Protein AF-A0A1W9TKR4-F1 (afdb_monomer_lite)

Sequence (126 aa):
MREFIKRVKFYEKTVADAKANDIEDIDFELAEEKILFLKNSYKLNINLIEEVNKEIEKLQKKLILNHRAEMIIKEISTFEKYLKEKYDYDLVLKDEDENEDENEEEMFFIKIDLSEEMLEAILQLK

Radius of gyration: 31.66 Å; chains: 1; bounding box: 56×22×89 Å

Foldseek 3Di:
DVVLVVVLVVLVVVLVVCVVVVPPVDPSVVSVVVSVVSVVVVVVVVVVVVVVVVVVVVVVVVVVLLVVLVVVLVVVVVVQVVCCVPPVAGDDDDDPPDDPPVDDPDHDDDDDPDDPSSVVSNVVVD

pLDDT: mean 74.94, std 12.53, range [44.19, 94.0]

Secondary structure (DSSP, 8-state):
-HHHHHHHHHHHHHHHHHHHTT-TT--HHHHHHHHHHHHHHHHHHHHHHHHHHHHHHHHHHHHHHHHHHHHHHHHHHHHHHHHHHHH-PPP----TTS---S--TT---------HHHHHHHHHH-

Structure (mmCIF, N/CA/C/O backbone):
data_AF-A0A1W9TKR4-F1
#
_entry.id   AF-A0A1W9TKR4-F1
#
loop_
_atom_site.group_PDB
_atom_site.id
_atom_site.type_symbol
_atom_site.label_atom_id
_atom_site.label_alt_id
_atom_site.label_comp_id
_atom_site.label_asym_id
_atom_site.label_entity_id
_atom_site.label_seq_id
_atom_site.pdbx_PDB_ins_code
_atom_site.Cartn_x
_atom_site.Cartn_y
_atom_site.Cartn_z
_atom_site.occupancy
_atom_site.B_iso_or_equiv
_atom_site.auth_seq_id
_atom_site.auth_comp_id
_atom_site.auth_asym_id
_atom_site.auth_atom_id
_atom_site.pdbx_PDB_model_num
ATOM 1 N N . MET A 1 1 ? 5.025 -7.924 -12.267 1.00 68.31 1 MET A N 1
ATOM 2 C CA . MET A 1 1 ? 6.236 -7.130 -11.933 1.00 68.31 1 MET A CA 1
ATOM 3 C C . MET A 1 1 ? 7.530 -7.689 -12.524 1.00 68.31 1 MET A C 1
ATOM 5 O O . MET A 1 1 ? 8.097 -7.029 -13.385 1.00 68.31 1 MET A O 1
ATOM 9 N N . ARG A 1 2 ? 7.991 -8.899 -12.155 1.00 68.81 2 ARG A N 1
ATOM 10 C CA . ARG A 1 2 ? 9.231 -9.488 -12.725 1.00 68.81 2 ARG A CA 1
ATOM 11 C C . ARG A 1 2 ? 9.238 -9.556 -14.256 1.00 68.81 2 ARG A C 1
ATOM 13 O O . ARG A 1 2 ? 10.265 -9.310 -14.876 1.00 68.81 2 ARG A O 1
ATOM 20 N N . GLU A 1 3 ? 8.098 -9.876 -14.856 1.00 71.31 3 GLU A N 1
ATOM 21 C CA . GLU A 1 3 ? 7.955 -9.989 -16.311 1.00 71.31 3 GLU A CA 1
ATOM 22 C C . GLU A 1 3 ? 8.037 -8.637 -17.035 1.00 71.31 3 GLU A C 1
ATOM 24 O O . GLU A 1 3 ? 8.648 -8.543 -18.096 1.00 71.31 3 GLU A O 1
ATOM 29 N N . PHE A 1 4 ? 7.533 -7.567 -16.413 1.00 72.19 4 PHE A N 1
ATOM 30 C CA . PHE A 1 4 ? 7.655 -6.205 -16.933 1.00 72.19 4 PHE A CA 1
ATOM 31 C C . PHE A 1 4 ? 9.121 -5.750 -16.962 1.00 72.19 4 PHE A C 1
ATOM 33 O O . PHE A 1 4 ? 9.607 -5.310 -17.999 1.00 72.19 4 PHE A O 1
ATOM 40 N N . ILE A 1 5 ? 9.859 -5.948 -15.860 1.00 76.44 5 ILE A N 1
ATOM 41 C CA . ILE A 1 5 ? 11.294 -5.619 -15.793 1.00 76.44 5 ILE A CA 1
ATOM 42 C C . ILE A 1 5 ? 12.082 -6.381 -16.866 1.00 76.44 5 ILE A C 1
ATOM 44 O O . ILE A 1 5 ? 12.952 -5.807 -17.516 1.00 76.44 5 ILE A O 1
ATOM 48 N N . LYS A 1 6 ? 11.779 -7.671 -17.070 1.00 79.69 6 LYS A N 1
ATOM 49 C CA . LYS A 1 6 ? 12.424 -8.480 -18.114 1.00 79.69 6 LYS A CA 1
ATOM 50 C C . LYS A 1 6 ? 12.190 -7.902 -19.514 1.00 79.69 6 LYS A C 1
ATOM 52 O O . LYS A 1 6 ? 13.133 -7.859 -20.295 1.00 79.69 6 LYS A O 1
ATOM 57 N N . ARG A 1 7 ? 10.975 -7.430 -19.815 1.00 77.56 7 ARG A N 1
ATOM 58 C CA . ARG A 1 7 ? 10.651 -6.798 -21.106 1.00 77.56 7 ARG A CA 1
ATOM 59 C C . ARG A 1 7 ? 11.350 -5.455 -21.296 1.00 77.56 7 ARG A C 1
ATOM 61 O O . ARG A 1 7 ? 11.900 -5.227 -22.363 1.00 77.56 7 ARG A O 1
ATOM 68 N N . VAL A 1 8 ? 11.401 -4.610 -20.265 1.00 80.50 8 VAL A N 1
ATOM 69 C CA . VAL A 1 8 ? 12.148 -3.339 -20.331 1.00 80.50 8 VAL A CA 1
ATOM 70 C C . VAL A 1 8 ? 13.628 -3.597 -20.623 1.00 80.50 8 VAL A C 1
ATOM 72 O O . VAL A 1 8 ? 14.169 -3.001 -21.545 1.00 80.50 8 VAL A O 1
ATOM 75 N N . LYS A 1 9 ? 14.252 -4.554 -19.923 1.00 83.75 9 LYS A N 1
ATOM 76 C CA . LYS A 1 9 ? 15.651 -4.948 -20.174 1.00 83.75 9 LYS A CA 1
ATOM 77 C C . LYS A 1 9 ? 15.884 -5.506 -21.573 1.00 83.75 9 LYS A C 1
ATOM 79 O O . LYS A 1 9 ? 16.942 -5.300 -22.156 1.00 83.75 9 LYS A O 1
ATOM 84 N N . PHE A 1 10 ? 14.910 -6.241 -22.098 1.00 91.44 10 PHE A N 1
ATOM 85 C CA . PHE A 1 10 ? 14.967 -6.728 -23.468 1.00 91.44 10 PHE A CA 1
ATOM 86 C C . PHE A 1 10 ? 14.981 -5.561 -24.464 1.00 91.44 10 PHE A C 1
ATOM 88 O O . PHE A 1 10 ? 15.868 -5.523 -25.307 1.00 91.44 10 PHE A O 1
ATOM 95 N N . TYR A 1 11 ? 14.084 -4.579 -24.318 1.00 87.69 11 TYR A N 1
ATOM 96 C CA . TYR A 1 11 ? 14.059 -3.401 -25.192 1.00 87.69 11 TYR A CA 1
ATOM 97 C C . TYR A 1 11 ? 15.333 -2.560 -25.098 1.00 87.69 11 TYR A C 1
ATOM 99 O O . TYR A 1 11 ? 15.854 -2.156 -26.131 1.00 87.69 11 TYR A O 1
ATOM 107 N N . GLU A 1 12 ? 15.880 -2.358 -23.896 1.00 90.31 12 GLU A N 1
ATOM 108 C CA . GLU A 1 12 ? 17.185 -1.699 -23.717 1.00 90.31 12 GLU A CA 1
ATOM 109 C C . GLU A 1 12 ? 18.277 -2.386 -24.528 1.00 90.31 12 GLU A C 1
ATOM 111 O O . GLU A 1 12 ? 19.044 -1.730 -25.229 1.00 90.31 12 GLU A O 1
ATOM 116 N N . LYS A 1 13 ? 18.321 -3.719 -24.454 1.00 94.00 13 LYS A N 1
ATOM 117 C CA . LYS A 1 13 ? 19.295 -4.508 -25.194 1.00 94.00 13 LYS A CA 1
ATOM 118 C C . LYS A 1 13 ? 19.076 -4.391 -26.701 1.00 94.00 13 LYS A C 1
ATOM 120 O O . LYS A 1 13 ? 20.035 -4.160 -27.420 1.00 94.00 13 LYS A O 1
ATOM 125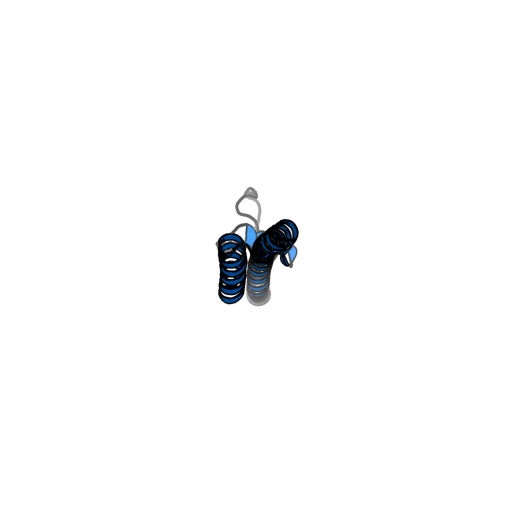 N N . THR A 1 14 ? 17.837 -4.500 -27.177 1.00 89.69 14 THR A N 1
ATOM 126 C CA . THR A 1 14 ? 17.521 -4.376 -28.607 1.00 89.69 14 THR A CA 1
ATOM 127 C C . THR A 1 14 ? 17.917 -3.011 -29.167 1.00 89.69 14 THR A C 1
ATOM 129 O O . THR A 1 14 ? 18.484 -2.950 -30.252 1.00 89.69 14 THR A O 1
ATOM 132 N N . VAL A 1 15 ? 17.668 -1.926 -28.427 1.00 90.12 15 VAL A N 1
ATOM 133 C CA . VAL A 1 15 ? 18.061 -0.568 -28.836 1.00 90.12 15 VAL A CA 1
ATOM 134 C C . VAL A 1 15 ? 19.583 -0.416 -28.842 1.00 90.12 15 VAL A C 1
ATOM 136 O O . VAL A 1 15 ? 20.135 0.105 -29.806 1.00 90.12 15 VAL A O 1
ATOM 139 N N . ALA A 1 16 ? 20.275 -0.917 -27.813 1.00 90.31 16 ALA A N 1
ATOM 140 C CA . ALA A 1 16 ? 21.736 -0.884 -27.751 1.00 90.31 16 ALA A CA 1
ATOM 141 C C . ALA A 1 16 ? 22.388 -1.699 -28.881 1.00 90.31 16 ALA A C 1
ATOM 143 O O . ALA A 1 16 ? 23.317 -1.216 -29.527 1.00 90.31 16 ALA A O 1
ATOM 144 N N . ASP A 1 17 ? 21.875 -2.902 -29.148 1.00 92.06 17 ASP A N 1
ATOM 145 C CA . ASP A 1 17 ? 22.348 -3.772 -30.224 1.00 92.06 17 ASP A CA 1
ATOM 146 C C . ASP A 1 17 ? 22.112 -3.110 -31.594 1.00 92.06 17 ASP A C 1
ATOM 148 O O . ASP A 1 17 ? 22.993 -3.128 -32.449 1.00 92.06 17 ASP A O 1
ATOM 152 N N . ALA A 1 18 ? 20.960 -2.473 -31.809 1.00 88.56 18 ALA A N 1
ATOM 153 C CA . ALA A 1 18 ? 20.669 -1.763 -33.052 1.00 88.56 18 ALA A CA 1
ATOM 154 C C . ALA A 1 18 ? 21.563 -0.527 -33.264 1.00 88.56 18 ALA A C 1
ATOM 156 O O . ALA A 1 18 ? 22.030 -0.297 -34.377 1.00 88.56 18 ALA A O 1
ATOM 157 N N . LYS A 1 19 ? 21.860 0.219 -32.192 1.00 88.94 19 LYS A N 1
ATOM 158 C CA . LYS A 1 19 ? 22.771 1.377 -32.212 1.00 88.94 19 LYS A CA 1
ATOM 159 C C . LYS A 1 19 ? 24.207 0.957 -32.514 1.00 88.94 19 LYS A C 1
ATOM 161 O O . LYS A 1 19 ? 24.909 1.632 -33.252 1.00 88.94 19 LYS A O 1
ATOM 166 N N . ALA A 1 20 ? 24.637 -0.186 -31.978 1.00 92.25 20 ALA A N 1
ATOM 167 C CA . ALA A 1 20 ? 25.958 -0.750 -32.246 1.00 92.25 20 ALA A CA 1
ATOM 168 C C . ALA A 1 20 ? 26.126 -1.255 -33.692 1.00 92.25 20 ALA A C 1
ATOM 170 O O . ALA A 1 20 ? 27.252 -1.328 -34.175 1.00 92.25 20 ALA A O 1
ATOM 171 N N . ASN A 1 21 ? 25.026 -1.607 -34.365 1.00 91.56 21 ASN A N 1
ATOM 172 C CA . ASN A 1 21 ? 25.012 -2.051 -35.761 1.00 91.56 21 ASN A CA 1
ATOM 173 C C . ASN A 1 21 ? 24.628 -0.936 -36.754 1.00 91.56 21 ASN A C 1
ATOM 175 O O . ASN A 1 21 ? 24.397 -1.241 -37.920 1.00 91.56 21 ASN A O 1
ATOM 179 N N . ASP A 1 22 ? 24.553 0.319 -36.295 1.00 86.88 22 ASP A N 1
ATOM 180 C CA . ASP A 1 22 ? 24.304 1.521 -37.107 1.00 86.88 22 ASP A CA 1
ATOM 181 C C . ASP A 1 22 ? 23.074 1.402 -38.032 1.00 86.88 22 ASP A C 1
ATOM 183 O O . ASP A 1 22 ? 23.104 1.705 -39.223 1.00 86.88 22 ASP A O 1
ATOM 187 N N . ILE A 1 23 ? 21.966 0.892 -37.481 1.00 86.56 23 ILE A N 1
ATOM 188 C CA . ILE A 1 23 ? 20.712 0.735 -38.229 1.00 86.56 23 ILE A CA 1
ATOM 189 C C . ILE A 1 23 ? 20.070 2.116 -38.446 1.00 86.56 23 ILE A C 1
ATOM 191 O O . ILE A 1 23 ? 19.498 2.685 -37.518 1.00 86.56 23 ILE A O 1
ATOM 195 N N . GLU A 1 24 ? 20.130 2.624 -39.680 1.00 80.56 24 GLU A N 1
ATOM 196 C CA . GLU A 1 24 ? 19.683 3.979 -40.062 1.00 80.56 24 GLU A CA 1
ATOM 197 C C . GLU A 1 24 ? 18.164 4.228 -39.928 1.00 80.56 24 GLU A C 1
ATOM 199 O O . GLU A 1 24 ? 17.739 5.371 -39.788 1.00 80.56 24 GLU A O 1
ATOM 204 N N . ASP A 1 25 ? 17.335 3.178 -39.918 1.00 85.12 25 ASP A N 1
ATOM 205 C CA . ASP A 1 25 ? 15.863 3.286 -39.865 1.00 85.12 25 ASP A CA 1
ATOM 206 C C . ASP A 1 25 ? 15.293 3.519 -38.451 1.00 85.12 25 ASP A C 1
ATOM 208 O O . ASP A 1 25 ? 14.073 3.565 -38.260 1.00 85.12 25 ASP A O 1
ATOM 212 N N . ILE A 1 26 ? 16.148 3.620 -37.430 1.00 84.12 26 ILE A N 1
ATOM 213 C CA . ILE A 1 26 ? 15.711 3.707 -36.035 1.00 84.12 26 ILE A CA 1
ATOM 214 C C . ILE A 1 26 ? 15.929 5.112 -35.487 1.00 84.12 26 ILE A C 1
ATOM 216 O O . ILE A 1 26 ? 17.049 5.601 -35.370 1.00 84.12 26 ILE A O 1
ATOM 220 N N . ASP A 1 27 ? 14.835 5.717 -35.031 1.00 90.94 27 ASP A N 1
ATOM 221 C CA . ASP A 1 27 ? 14.878 6.889 -34.163 1.00 90.94 27 ASP A CA 1
ATOM 222 C C . ASP A 1 27 ? 15.280 6.460 -32.740 1.00 90.94 27 ASP A C 1
ATOM 224 O O . ASP A 1 27 ? 14.460 6.024 -31.921 1.00 90.94 27 ASP A O 1
ATOM 228 N N . PHE A 1 28 ? 16.584 6.520 -32.467 1.00 89.81 28 PHE A N 1
ATOM 229 C CA . PHE A 1 28 ? 17.157 6.115 -31.184 1.00 89.81 28 PHE A CA 1
ATOM 230 C C . PHE A 1 28 ? 16.744 7.030 -30.030 1.00 89.81 28 PHE A C 1
ATOM 232 O O . PHE A 1 28 ? 16.588 6.544 -28.910 1.00 89.81 28 PHE A O 1
ATOM 239 N N . GLU A 1 29 ? 16.536 8.322 -30.289 1.00 90.75 29 GLU A N 1
ATOM 240 C CA . GLU A 1 29 ? 16.116 9.284 -29.269 1.00 90.75 29 GLU A CA 1
ATOM 241 C C . GLU A 1 29 ? 14.704 8.941 -28.786 1.00 90.75 29 GLU A C 1
ATOM 243 O O . GLU A 1 29 ? 14.482 8.727 -27.590 1.00 90.75 29 GLU A O 1
ATOM 248 N N . LEU A 1 30 ? 13.776 8.722 -29.723 1.00 91.00 30 LEU A N 1
ATOM 249 C CA . LEU A 1 30 ? 12.419 8.291 -29.402 1.00 91.00 30 LEU A CA 1
ATOM 250 C C . LEU A 1 30 ? 12.401 6.933 -28.681 1.00 91.00 30 LEU A C 1
ATOM 252 O O . LEU A 1 30 ? 11.629 6.734 -27.738 1.00 91.00 30 LEU A O 1
ATOM 256 N N . ALA A 1 31 ? 13.237 5.979 -29.095 1.00 88.31 31 ALA A N 1
ATOM 257 C CA . ALA A 1 31 ? 13.308 4.668 -28.453 1.00 88.31 31 ALA A CA 1
ATOM 258 C C . ALA A 1 31 ? 13.791 4.761 -26.990 1.00 88.31 31 ALA A C 1
ATOM 260 O O . ALA A 1 31 ? 13.204 4.133 -26.099 1.00 88.31 31 ALA A O 1
ATOM 261 N N . GLU A 1 32 ? 14.819 5.572 -26.728 1.00 89.88 32 GLU A N 1
ATOM 262 C CA . GLU A 1 32 ? 15.343 5.832 -25.384 1.00 89.88 32 GLU A CA 1
ATOM 263 C C . GLU A 1 32 ? 14.296 6.546 -24.503 1.00 89.88 32 GLU A C 1
ATOM 265 O O . GLU A 1 32 ? 14.059 6.120 -23.364 1.00 89.88 32 GLU A O 1
ATOM 270 N N . GLU A 1 33 ? 13.577 7.541 -25.037 1.00 92.31 33 GLU A N 1
ATOM 271 C CA . GLU A 1 33 ? 12.474 8.217 -24.339 1.00 92.31 33 GLU A CA 1
ATOM 272 C C . GLU A 1 33 ? 11.344 7.255 -23.949 1.00 92.31 33 GLU A C 1
ATOM 274 O O . GLU A 1 33 ? 10.848 7.285 -22.817 1.00 92.31 33 GLU A O 1
ATOM 279 N N . LYS A 1 34 ? 10.933 6.360 -24.857 1.00 88.44 34 LYS A N 1
ATOM 280 C CA . LYS A 1 34 ? 9.871 5.378 -24.576 1.00 88.44 34 LYS A CA 1
ATOM 281 C C . LYS A 1 34 ? 10.294 4.376 -23.502 1.00 88.44 34 LYS A C 1
ATOM 283 O O . LYS A 1 34 ? 9.484 4.033 -22.637 1.00 88.44 34 LYS A O 1
ATOM 288 N N . ILE A 1 35 ? 11.552 3.931 -23.507 1.00 87.75 35 ILE A N 1
ATOM 289 C CA . ILE A 1 35 ? 12.095 3.063 -22.450 1.00 87.75 35 ILE A CA 1
ATOM 290 C C . ILE A 1 35 ? 12.117 3.800 -21.106 1.00 87.75 35 ILE A C 1
ATOM 292 O O . ILE A 1 35 ? 11.725 3.229 -20.082 1.00 87.75 35 ILE A O 1
ATOM 296 N N . LEU A 1 36 ? 12.539 5.067 -21.093 1.00 88.94 36 LEU A N 1
ATOM 297 C CA . LEU A 1 36 ? 12.550 5.893 -19.889 1.00 88.94 36 LEU A CA 1
ATOM 298 C C . LEU A 1 36 ? 11.135 6.092 -19.331 1.00 88.94 36 LEU A C 1
ATOM 300 O O . LEU A 1 36 ? 10.914 5.920 -18.130 1.00 88.94 36 LEU A O 1
ATOM 304 N N . PHE A 1 37 ? 10.165 6.373 -20.201 1.00 84.94 37 PHE A N 1
ATOM 305 C CA . PHE A 1 37 ? 8.755 6.460 -19.836 1.00 84.94 37 PHE A CA 1
ATOM 306 C C . PHE A 1 37 ? 8.272 5.173 -19.159 1.00 84.94 37 PHE A C 1
ATOM 308 O O . PHE A 1 37 ? 7.754 5.229 -18.046 1.00 84.94 37 PHE A O 1
ATOM 315 N N . LEU A 1 38 ? 8.525 4.003 -19.758 1.00 78.69 38 LEU A N 1
ATOM 316 C CA . LEU A 1 38 ? 8.130 2.708 -19.188 1.00 78.69 38 LEU A CA 1
ATOM 317 C C . LEU A 1 38 ? 8.715 2.476 -17.786 1.00 78.69 38 LEU A C 1
ATOM 319 O O . LEU A 1 38 ? 8.014 1.991 -16.893 1.00 78.69 38 LEU A O 1
ATOM 323 N N . LYS A 1 39 ? 9.982 2.842 -17.564 1.00 81.88 39 LYS A N 1
ATOM 324 C CA . LYS A 1 39 ? 10.623 2.753 -16.241 1.00 81.88 39 LYS A CA 1
ATOM 325 C C . LYS A 1 39 ? 9.965 3.678 -15.220 1.00 81.88 39 LYS A C 1
ATOM 327 O O . LYS A 1 39 ? 9.715 3.260 -14.088 1.00 81.88 39 LYS A O 1
ATOM 332 N N . ASN A 1 40 ? 9.671 4.915 -15.612 1.00 79.25 40 ASN A N 1
ATOM 333 C CA . ASN A 1 40 ? 9.044 5.894 -14.730 1.00 79.25 40 ASN A CA 1
ATOM 334 C C . ASN A 1 40 ? 7.605 5.494 -14.383 1.00 79.25 40 ASN A C 1
ATOM 336 O O . ASN A 1 40 ? 7.233 5.531 -13.210 1.00 79.25 40 ASN A O 1
ATOM 340 N N . SER A 1 41 ? 6.829 5.008 -15.356 1.00 72.19 41 SER A N 1
ATOM 341 C CA . SER A 1 41 ? 5.486 4.467 -15.116 1.00 72.19 41 SER A CA 1
ATOM 342 C C . SER A 1 41 ? 5.516 3.279 -14.156 1.00 72.19 41 SER A C 1
ATOM 344 O O . SER A 1 41 ? 4.665 3.165 -13.279 1.00 72.19 41 SER A O 1
ATOM 346 N N . TYR A 1 42 ? 6.507 2.395 -14.278 1.00 76.31 42 TYR A N 1
ATOM 347 C CA . TYR A 1 42 ? 6.679 1.275 -13.353 1.00 76.31 42 TYR A CA 1
ATOM 348 C C . TYR A 1 42 ? 6.960 1.733 -11.922 1.00 76.31 42 TYR A C 1
ATOM 350 O O . TYR A 1 42 ? 6.334 1.239 -10.986 1.00 76.31 42 TYR A O 1
ATOM 358 N N . LYS A 1 43 ? 7.869 2.698 -11.754 1.00 74.06 43 LYS A N 1
ATOM 359 C CA . LYS A 1 43 ? 8.199 3.258 -10.440 1.00 74.06 43 LYS A CA 1
ATOM 360 C C . LYS A 1 43 ? 6.980 3.913 -9.789 1.00 74.06 43 LYS A C 1
ATOM 362 O O . LYS A 1 43 ? 6.718 3.677 -8.616 1.00 74.06 43 LYS A O 1
ATOM 367 N N . LEU A 1 44 ? 6.209 4.675 -10.564 1.00 75.00 44 LEU A N 1
ATOM 368 C CA . LEU A 1 44 ? 4.994 5.328 -10.082 1.00 75.00 44 LEU A CA 1
ATOM 369 C C . LEU A 1 44 ? 3.931 4.310 -9.640 1.00 75.00 44 LEU A C 1
ATOM 371 O O . LEU A 1 44 ? 3.329 4.477 -8.585 1.00 75.00 44 LEU A O 1
ATOM 375 N N . ASN A 1 45 ? 3.763 3.213 -10.385 1.00 70.75 45 ASN A N 1
ATOM 376 C CA . ASN A 1 45 ? 2.848 2.135 -10.001 1.00 70.75 45 ASN A CA 1
ATOM 377 C C . ASN A 1 45 ? 3.270 1.413 -8.711 1.00 70.75 45 ASN A C 1
ATOM 379 O O . ASN A 1 45 ? 2.403 1.049 -7.922 1.00 70.75 45 ASN A O 1
ATOM 383 N N . ILE A 1 46 ? 4.572 1.206 -8.471 1.00 69.56 46 ILE A N 1
ATOM 384 C CA . ILE A 1 46 ? 5.046 0.639 -7.194 1.00 69.56 46 ILE A CA 1
ATOM 385 C C . ILE A 1 46 ? 4.657 1.548 -6.037 1.00 69.56 46 ILE A C 1
ATOM 387 O O . ILE A 1 46 ? 4.052 1.076 -5.080 1.00 69.56 46 ILE A O 1
ATOM 391 N N . ASN A 1 47 ? 4.979 2.836 -6.149 1.00 71.06 47 ASN A N 1
ATOM 392 C CA . ASN A 1 47 ? 4.715 3.795 -5.084 1.00 71.06 47 ASN A CA 1
ATOM 393 C C . ASN A 1 47 ? 3.217 3.850 -4.747 1.00 71.06 47 ASN A C 1
ATOM 395 O O . ASN A 1 47 ? 2.856 3.819 -3.576 1.00 71.06 47 ASN A O 1
ATOM 399 N N . LEU A 1 48 ? 2.350 3.839 -5.767 1.00 69.94 48 LEU A N 1
ATOM 400 C CA . LEU A 1 48 ? 0.899 3.816 -5.578 1.00 69.94 48 LEU A CA 1
ATOM 401 C C . LEU A 1 48 ? 0.436 2.554 -4.828 1.00 69.94 48 LEU A C 1
ATOM 403 O O . LEU A 1 48 ? -0.379 2.635 -3.916 1.00 69.94 48 LEU A O 1
ATOM 407 N N . ILE A 1 49 ? 0.969 1.381 -5.188 1.00 68.25 49 ILE A N 1
ATOM 408 C CA . ILE A 1 49 ? 0.646 0.119 -4.503 1.00 68.25 49 ILE A CA 1
ATOM 409 C C . ILE A 1 49 ? 1.099 0.166 -3.038 1.00 68.25 49 ILE A C 1
ATOM 411 O O . ILE A 1 49 ? 0.378 -0.302 -2.160 1.00 68.25 49 ILE A O 1
ATOM 415 N N . GLU A 1 50 ? 2.277 0.724 -2.755 1.00 71.06 50 GLU A N 1
ATOM 416 C CA . GLU A 1 50 ? 2.778 0.872 -1.385 1.00 71.06 50 GLU A CA 1
ATOM 417 C C . GLU A 1 50 ? 1.914 1.821 -0.545 1.00 71.06 50 GLU A C 1
ATOM 419 O O . GLU A 1 50 ? 1.636 1.518 0.616 1.00 71.06 50 GLU A O 1
ATOM 424 N N . GLU A 1 51 ? 1.461 2.940 -1.111 1.00 77.62 51 GLU A N 1
ATOM 425 C CA . GLU A 1 51 ? 0.550 3.872 -0.437 1.00 77.62 51 GLU A CA 1
ATOM 426 C C . GLU A 1 51 ? -0.807 3.228 -0.142 1.00 77.62 51 GLU A C 1
ATOM 428 O O . GLU A 1 51 ? -1.248 3.237 1.008 1.00 77.62 51 GLU A O 1
ATOM 433 N N . VAL A 1 52 ? -1.416 2.573 -1.135 1.00 76.50 52 VAL A N 1
ATOM 434 C CA . VAL A 1 52 ? -2.685 1.850 -0.956 1.00 76.50 52 VAL A CA 1
ATOM 435 C C . VAL A 1 52 ? -2.550 0.752 0.103 1.00 76.50 52 VAL A C 1
ATOM 437 O O . VAL A 1 52 ? -3.423 0.609 0.956 1.00 76.50 52 VAL A O 1
ATOM 440 N N . ASN A 1 53 ? -1.443 0.004 0.115 1.00 71.31 53 ASN A N 1
ATOM 441 C CA . ASN A 1 53 ? -1.210 -1.022 1.134 1.00 71.31 53 ASN A CA 1
ATOM 442 C C . ASN A 1 53 ? -1.119 -0.432 2.549 1.00 71.31 53 ASN A C 1
ATOM 444 O O . ASN A 1 53 ? -1.667 -1.019 3.481 1.00 71.31 53 ASN A O 1
ATOM 448 N N . LYS A 1 54 ? -0.481 0.734 2.722 1.00 83.38 54 LYS A N 1
ATOM 449 C CA . LYS A 1 54 ? -0.440 1.431 4.021 1.00 83.38 54 LYS A CA 1
ATOM 450 C C . LYS A 1 54 ? -1.832 1.858 4.480 1.00 83.38 54 LYS A C 1
ATOM 452 O O . LYS A 1 54 ? -2.140 1.761 5.666 1.00 83.38 54 LYS A O 1
ATOM 457 N N . GLU A 1 55 ? -2.671 2.342 3.569 1.00 81.44 55 GLU A N 1
ATOM 458 C CA . GLU A 1 55 ? -4.053 2.713 3.892 1.00 81.44 55 GLU A CA 1
ATOM 459 C C . GLU A 1 55 ? -4.904 1.493 4.257 1.00 81.44 55 GLU A C 1
ATOM 461 O O . GLU A 1 55 ? -5.614 1.522 5.264 1.00 81.44 55 GLU A O 1
ATOM 466 N N . ILE A 1 56 ? -4.779 0.395 3.505 1.00 77.81 56 ILE A N 1
ATOM 467 C CA . ILE A 1 56 ? -5.454 -0.872 3.813 1.00 77.81 56 ILE A CA 1
ATOM 468 C C . ILE A 1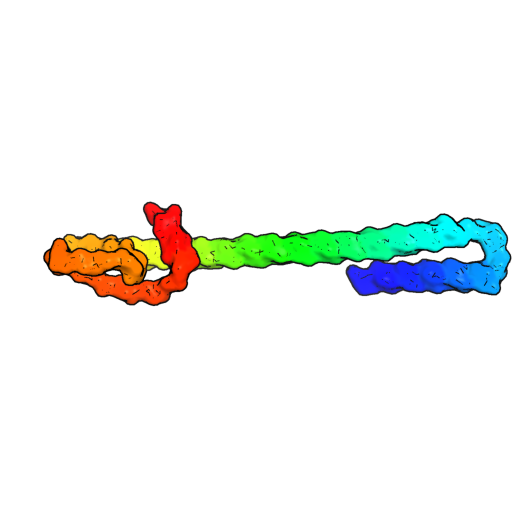 56 ? -5.036 -1.384 5.193 1.00 77.81 56 ILE A C 1
ATOM 470 O O . ILE A 1 56 ? -5.899 -1.775 5.975 1.00 77.81 56 ILE A O 1
ATOM 474 N N . GLU A 1 57 ? -3.745 -1.349 5.532 1.00 80.00 57 GLU A N 1
ATOM 475 C CA . GLU A 1 57 ? -3.265 -1.798 6.843 1.00 80.00 57 GLU A CA 1
ATOM 476 C C . GLU A 1 57 ? -3.865 -0.960 7.986 1.00 80.00 57 GLU A C 1
ATOM 478 O O . GLU A 1 57 ? -4.303 -1.506 9.001 1.00 80.00 57 GLU A O 1
ATOM 483 N N . LYS A 1 58 ? -3.952 0.366 7.811 1.00 82.69 58 LYS A N 1
ATOM 484 C CA . LYS A 1 58 ? -4.617 1.257 8.777 1.00 82.69 58 LYS A CA 1
ATOM 485 C C . LYS A 1 58 ? -6.099 0.913 8.939 1.00 82.69 58 LYS A C 1
ATOM 487 O O . LYS A 1 58 ? -6.584 0.822 10.066 1.00 82.69 58 LYS A O 1
ATOM 492 N N . LEU A 1 59 ? -6.809 0.687 7.833 1.00 78.81 59 LEU A N 1
ATOM 493 C CA . LEU A 1 59 ? -8.222 0.299 7.856 1.00 78.81 59 LEU A CA 1
ATOM 494 C C . LEU A 1 59 ? -8.430 -1.065 8.529 1.00 78.81 59 LEU A C 1
ATOM 496 O O . LEU A 1 59 ? -9.346 -1.210 9.334 1.00 78.81 59 LEU A O 1
ATOM 500 N N . GLN A 1 60 ? -7.568 -2.047 8.256 1.00 67.31 60 GLN A N 1
ATOM 501 C CA . GLN A 1 60 ? -7.622 -3.369 8.886 1.00 67.31 60 GLN A CA 1
ATOM 502 C C . GLN A 1 60 ? -7.412 -3.295 10.399 1.00 67.31 60 GLN A C 1
ATOM 504 O O . GLN A 1 60 ? -8.181 -3.903 11.142 1.00 67.31 60 GLN A O 1
ATOM 509 N N . LYS A 1 61 ? -6.421 -2.523 10.869 1.00 78.25 61 LYS A N 1
ATOM 510 C CA . LYS A 1 61 ? -6.198 -2.309 12.309 1.00 78.25 61 LYS A CA 1
ATOM 511 C C . LYS A 1 61 ? -7.432 -1.707 12.977 1.00 78.25 61 LYS A C 1
ATOM 513 O O . LYS A 1 61 ? -7.893 -2.245 13.980 1.00 78.25 61 LYS A O 1
ATOM 518 N N . LYS A 1 62 ? -8.021 -0.672 12.368 1.00 77.38 62 LYS A N 1
ATOM 519 C CA . LYS A 1 62 ? -9.248 -0.039 12.872 1.00 77.38 62 LYS A CA 1
ATOM 520 C C . LYS A 1 62 ? -10.434 -1.008 12.916 1.00 77.38 62 LYS A C 1
ATOM 522 O O . LYS A 1 62 ? -11.165 -1.033 13.897 1.00 77.38 62 LYS A O 1
ATOM 527 N N . LEU A 1 63 ? -10.615 -1.834 11.884 1.00 72.12 63 LEU A N 1
ATOM 528 C CA . LEU A 1 63 ? -11.684 -2.839 11.852 1.00 72.12 63 LEU A CA 1
ATOM 529 C C . LEU A 1 63 ? -11.515 -3.912 12.935 1.00 72.12 63 LEU A C 1
ATOM 531 O O . LEU A 1 63 ? -12.496 -4.283 13.571 1.00 72.12 63 LEU A O 1
ATOM 535 N N . ILE A 1 64 ? -10.290 -4.399 13.162 1.00 75.25 64 ILE A N 1
ATOM 536 C CA . ILE A 1 64 ? -10.007 -5.379 14.222 1.00 75.25 64 ILE A CA 1
ATOM 537 C C . ILE A 1 64 ? -10.290 -4.775 15.599 1.00 75.25 64 ILE A C 1
ATOM 539 O O . ILE A 1 64 ? -10.914 -5.437 16.427 1.00 75.25 64 ILE A O 1
ATOM 543 N N . LEU A 1 65 ? -9.847 -3.537 15.831 1.00 77.88 65 LEU A N 1
ATOM 544 C CA . LEU A 1 65 ? -10.092 -2.803 17.072 1.00 77.88 65 LEU A CA 1
ATOM 545 C C . LEU A 1 65 ? -11.600 -2.656 17.327 1.00 77.88 65 LEU A C 1
ATOM 547 O O . LEU A 1 65 ? -12.086 -3.094 18.365 1.00 77.88 65 LEU A O 1
ATOM 551 N N . ASN A 1 66 ? -12.354 -2.169 16.336 1.00 75.38 66 ASN A N 1
ATOM 552 C CA . ASN A 1 66 ? -13.808 -2.024 16.431 1.00 75.38 66 ASN A CA 1
ATOM 553 C C . ASN A 1 66 ? -14.511 -3.362 16.691 1.00 75.38 66 ASN A C 1
ATOM 555 O O . ASN A 1 66 ? -15.367 -3.450 17.562 1.00 75.38 66 ASN A O 1
ATOM 559 N N . HIS A 1 67 ? -14.134 -4.426 15.977 1.00 76.12 67 HIS A N 1
ATOM 560 C CA . HIS A 1 67 ? -14.741 -5.741 16.177 1.00 76.12 67 HIS A CA 1
ATOM 561 C C . HIS A 1 67 ? -14.478 -6.298 17.584 1.00 76.12 67 HIS A C 1
ATOM 563 O O . HIS A 1 67 ? -15.364 -6.887 18.204 1.00 76.12 67 HIS A O 1
ATOM 569 N N . ARG A 1 68 ? -13.264 -6.102 18.113 1.00 72.75 68 ARG A N 1
ATOM 570 C CA . ARG A 1 68 ? -12.938 -6.471 19.497 1.00 72.75 68 ARG A CA 1
ATOM 571 C C . ARG A 1 68 ? -13.726 -5.629 20.497 1.00 72.75 68 ARG A C 1
ATOM 573 O O . ARG A 1 68 ? -14.240 -6.194 21.456 1.00 72.75 68 ARG A O 1
ATOM 580 N N . ALA A 1 69 ? -13.859 -4.327 20.254 1.00 75.75 69 ALA A N 1
ATOM 581 C CA . ALA A 1 69 ? -14.641 -3.429 21.097 1.00 75.75 69 ALA A CA 1
ATOM 582 C C . ALA A 1 69 ? -16.113 -3.867 21.150 1.00 75.75 69 ALA A C 1
ATOM 584 O O . ALA A 1 69 ? -16.669 -4.002 22.234 1.00 75.75 69 ALA A O 1
ATOM 585 N N . GLU A 1 70 ? -16.717 -4.219 20.010 1.00 77.69 70 GLU A N 1
ATOM 586 C CA . GLU A 1 70 ? -18.081 -4.764 19.953 1.00 77.69 70 GLU A CA 1
ATOM 587 C C . GLU A 1 70 ? -18.250 -6.060 20.761 1.00 77.69 70 GLU A C 1
ATOM 589 O O . GLU A 1 70 ? -19.287 -6.264 21.396 1.00 77.69 70 GLU A O 1
ATOM 594 N N . M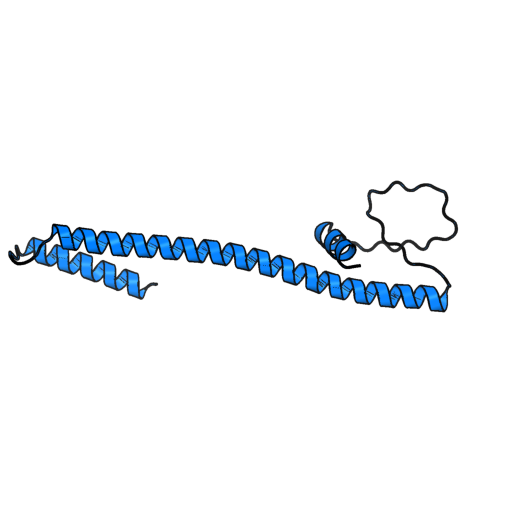ET A 1 71 ? -17.262 -6.962 20.732 1.00 77.06 71 MET A N 1
ATOM 595 C CA . MET A 1 71 ? -17.311 -8.183 21.543 1.00 77.06 71 MET A CA 1
ATOM 596 C C . MET A 1 71 ? -17.245 -7.868 23.037 1.00 77.06 71 MET A C 1
ATOM 598 O O . MET A 1 71 ? -18.053 -8.394 23.800 1.00 77.06 71 MET A O 1
ATOM 602 N N . ILE A 1 72 ? -16.332 -6.982 23.438 1.00 78.56 72 ILE A N 1
ATOM 603 C CA . ILE A 1 72 ? -16.182 -6.568 24.836 1.00 78.56 7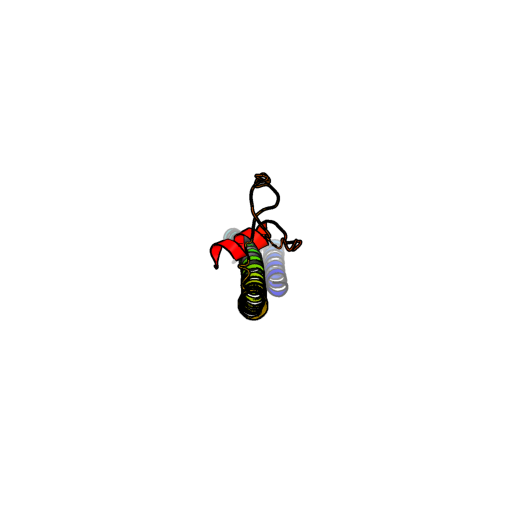2 ILE A CA 1
ATOM 604 C C . ILE A 1 72 ? -17.455 -5.869 25.321 1.00 78.56 72 ILE A C 1
ATOM 606 O O . ILE A 1 72 ? -17.941 -6.197 26.396 1.00 78.56 72 ILE A O 1
ATOM 610 N N . ILE A 1 73 ? -18.066 -4.994 24.516 1.00 80.44 73 ILE A N 1
ATOM 611 C CA . ILE A 1 73 ? -19.354 -4.362 24.845 1.00 80.44 73 ILE A CA 1
ATOM 612 C C . ILE A 1 73 ? -20.427 -5.418 25.115 1.00 80.44 73 ILE A C 1
ATOM 614 O O . ILE A 1 73 ? -21.154 -5.306 26.096 1.00 80.44 73 ILE A O 1
ATOM 618 N N . LYS A 1 74 ? -20.513 -6.478 24.302 1.00 83.06 74 LYS A N 1
ATOM 619 C CA . LYS A 1 74 ? -21.480 -7.564 24.542 1.00 83.06 74 LYS A CA 1
ATOM 620 C C . LYS A 1 74 ? -21.222 -8.295 25.858 1.00 83.06 74 LYS A C 1
ATOM 622 O O . LYS A 1 74 ? -22.182 -8.634 26.554 1.00 83.06 74 LYS A O 1
ATOM 627 N N . GLU A 1 75 ? -19.962 -8.550 26.197 1.00 82.19 75 GLU A N 1
ATOM 628 C CA . GLU A 1 75 ? -19.596 -9.173 27.473 1.00 82.19 75 GLU A CA 1
ATOM 629 C C . GLU A 1 75 ? -19.927 -8.252 28.652 1.00 82.19 75 GLU A C 1
ATOM 631 O O . GLU A 1 75 ? -20.593 -8.690 29.589 1.00 82.19 75 GLU A O 1
ATOM 636 N N . ILE A 1 76 ? -19.575 -6.967 28.556 1.00 82.44 76 ILE A N 1
ATOM 637 C CA . ILE A 1 76 ? -19.898 -5.929 29.542 1.00 82.44 76 ILE A CA 1
ATOM 638 C C . ILE A 1 76 ? -21.410 -5.836 29.739 1.00 82.44 76 ILE A C 1
ATOM 640 O O . ILE A 1 76 ? -21.864 -5.914 30.871 1.00 82.44 76 ILE A O 1
ATOM 644 N N . SER A 1 77 ? -22.212 -5.761 28.674 1.00 83.06 77 SER A N 1
ATOM 645 C CA . SER A 1 77 ? -23.677 -5.722 28.785 1.00 83.06 77 SER A CA 1
ATOM 646 C C . SER A 1 77 ? -24.256 -6.997 29.400 1.00 83.06 77 SER A C 1
ATOM 648 O O . SER A 1 77 ? -25.229 -6.945 30.151 1.00 83.06 77 SER A O 1
ATOM 650 N N . THR A 1 78 ? -23.669 -8.160 29.099 1.00 85.19 78 THR A N 1
ATOM 651 C CA . THR A 1 78 ? -24.076 -9.428 29.725 1.00 85.19 78 THR A CA 1
ATOM 652 C C . THR A 1 78 ? -23.792 -9.402 31.223 1.00 85.19 78 THR A C 1
ATOM 654 O O . THR A 1 78 ? -24.619 -9.838 32.026 1.00 85.19 78 THR A O 1
ATOM 657 N N . PHE A 1 79 ? -22.635 -8.866 31.598 1.00 80.06 79 PHE A N 1
ATOM 658 C CA . PHE A 1 79 ? -22.206 -8.760 32.978 1.00 80.06 79 PHE A CA 1
ATOM 659 C C . PHE A 1 79 ? -22.995 -7.698 33.763 1.00 80.06 79 PHE A C 1
ATOM 661 O O . PHE A 1 79 ? -23.443 -7.973 34.872 1.00 80.06 79 PHE A O 1
ATOM 668 N N . GLU A 1 80 ? -23.257 -6.535 33.167 1.00 81.56 80 GLU A N 1
ATOM 669 C CA . GLU A 1 80 ? -24.115 -5.467 33.696 1.00 81.56 80 GLU A CA 1
ATOM 670 C C . GLU A 1 80 ? -25.519 -5.999 33.998 1.00 81.56 80 GLU A C 1
ATOM 672 O O . GLU A 1 80 ? -26.034 -5.837 35.103 1.00 81.56 80 GLU A O 1
ATOM 677 N N . LYS A 1 81 ? -26.102 -6.752 33.057 1.00 85.94 81 LYS A N 1
ATOM 678 C CA . LYS A 1 81 ? -27.386 -7.424 33.268 1.00 85.94 81 LYS A CA 1
ATOM 679 C C . LYS A 1 81 ? -27.333 -8.412 34.436 1.00 85.94 81 LYS A C 1
ATOM 681 O O . LYS A 1 81 ? -28.251 -8.440 35.251 1.00 85.94 81 LYS A O 1
ATOM 686 N N . TYR A 1 82 ? -26.273 -9.216 34.529 1.00 83.25 82 TYR A N 1
ATOM 687 C CA . TYR A 1 82 ? -26.099 -10.167 35.628 1.00 83.25 82 TYR A CA 1
ATOM 688 C C . TYR A 1 82 ? -26.000 -9.467 36.991 1.00 83.25 82 TYR A C 1
ATOM 690 O O . TYR A 1 82 ? -26.672 -9.887 37.934 1.00 83.25 82 TYR A O 1
ATOM 698 N N . LEU A 1 83 ? -25.202 -8.398 37.093 1.00 81.81 83 LEU A N 1
ATOM 699 C CA . LEU A 1 83 ? -25.074 -7.606 38.317 1.00 81.81 83 LEU A CA 1
ATOM 700 C C . LEU A 1 83 ? -26.415 -7.009 38.736 1.00 81.81 83 LEU A C 1
ATOM 702 O O . LEU A 1 83 ? -26.819 -7.185 39.888 1.00 81.81 83 LEU A O 1
ATOM 706 N N . LYS A 1 84 ? -27.138 -6.400 37.790 1.00 82.56 84 LYS A N 1
ATOM 707 C CA . LYS A 1 84 ? -28.433 -5.785 38.074 1.00 82.56 84 LYS A CA 1
ATOM 708 C C . LYS A 1 84 ? -29.469 -6.806 38.535 1.00 82.56 84 LYS A C 1
ATOM 710 O O . LYS A 1 84 ? -30.174 -6.583 39.511 1.00 82.56 84 LYS A O 1
ATOM 715 N N . GLU A 1 85 ? -29.541 -7.961 37.877 1.00 86.94 85 GLU A N 1
ATOM 716 C CA . GLU A 1 85 ? -30.527 -8.998 38.205 1.00 86.94 85 GLU A CA 1
ATOM 717 C C . GLU A 1 85 ? -30.249 -9.716 39.532 1.00 86.94 85 GLU A C 1
ATOM 719 O O . GLU A 1 85 ? -31.185 -10.176 40.190 1.00 86.94 85 GLU A O 1
ATOM 724 N N . LYS A 1 86 ? -28.976 -9.891 39.903 1.00 86.25 86 LYS A N 1
ATOM 725 C CA . LYS A 1 86 ? -28.591 -10.681 41.084 1.00 86.25 86 LYS A CA 1
ATOM 726 C C . LYS A 1 86 ? -28.363 -9.853 42.333 1.00 86.25 86 LYS A C 1
ATOM 728 O O . LYS A 1 86 ? -28.613 -10.364 43.424 1.00 86.25 86 LYS A O 1
ATOM 733 N N . TYR A 1 87 ? -27.874 -8.633 42.168 1.00 78.94 87 TYR A N 1
ATOM 734 C CA . TYR A 1 87 ? -27.375 -7.821 43.268 1.00 78.94 87 TYR A CA 1
ATOM 735 C C . TYR A 1 87 ? -27.902 -6.375 43.238 1.00 78.94 87 TYR A C 1
ATOM 737 O O . TYR A 1 87 ? -27.600 -5.630 44.157 1.00 78.94 87 TYR A O 1
ATOM 745 N N . ASP A 1 88 ? -28.690 -5.988 42.223 1.00 81.12 88 ASP A N 1
ATOM 746 C CA . ASP A 1 88 ? -29.203 -4.621 41.992 1.00 81.12 88 ASP A CA 1
ATOM 747 C C . ASP A 1 88 ? -28.119 -3.530 41.844 1.00 81.12 88 ASP A C 1
ATOM 749 O O . ASP A 1 88 ? -28.404 -2.336 41.925 1.00 81.12 88 ASP A O 1
ATOM 753 N N . TYR A 1 89 ? -26.878 -3.930 41.550 1.00 75.44 89 TYR A N 1
ATOM 754 C CA . TYR A 1 89 ? -25.773 -3.007 41.277 1.00 75.44 89 TYR A CA 1
ATOM 755 C C . TYR A 1 89 ? -25.737 -2.574 39.806 1.00 75.44 89 TYR A C 1
ATOM 757 O O . TYR A 1 89 ? -25.999 -3.377 38.905 1.00 75.44 89 TYR A O 1
ATOM 765 N N . ASP A 1 90 ? -25.344 -1.321 39.575 1.00 71.81 90 ASP A N 1
ATOM 766 C CA . ASP A 1 90 ? -25.054 -0.771 38.248 1.00 71.81 90 ASP A CA 1
ATOM 767 C C . ASP A 1 90 ? -23.548 -0.881 37.940 1.00 71.81 90 ASP A C 1
ATOM 769 O O . ASP A 1 90 ? -22.705 -0.735 38.827 1.00 71.81 90 ASP A O 1
ATOM 773 N N . LEU A 1 91 ? -23.197 -1.155 36.678 1.00 73.94 91 LEU A N 1
ATOM 774 C CA . LEU A 1 91 ? -21.803 -1.257 36.235 1.00 73.94 91 LEU A CA 1
ATOM 775 C C . LEU A 1 91 ? -21.325 0.076 35.645 1.00 73.94 91 LEU A C 1
ATOM 777 O O . LEU A 1 91 ? -21.835 0.523 34.616 1.00 73.94 91 LEU A O 1
ATOM 781 N N . VAL A 1 92 ? -20.289 0.664 36.244 1.00 69.62 92 VAL A N 1
ATOM 782 C CA . VAL A 1 92 ? -19.654 1.903 35.770 1.00 69.62 92 VAL A CA 1
ATOM 783 C C . VAL A 1 92 ? -18.255 1.592 35.233 1.00 69.62 92 VAL A C 1
ATOM 785 O O . VAL A 1 92 ? -17.468 0.923 35.898 1.00 69.62 92 VAL A O 1
ATOM 788 N N . LEU A 1 93 ? -17.946 2.070 34.024 1.00 65.38 93 LEU A N 1
ATOM 789 C CA . LEU A 1 93 ? -16.601 2.033 33.438 1.00 65.38 93 LEU A CA 1
ATOM 790 C C . LEU A 1 93 ? -15.980 3.427 33.612 1.00 65.38 93 LEU A C 1
ATOM 792 O O . LEU A 1 93 ? -16.618 4.402 33.219 1.00 65.38 93 LEU A O 1
ATOM 796 N N . LYS A 1 94 ? -14.781 3.520 34.196 1.00 61.47 94 LYS A N 1
ATOM 797 C CA . LYS A 1 94 ? -14.009 4.768 34.351 1.00 61.47 94 LYS A CA 1
ATOM 798 C C . LYS A 1 94 ? -12.583 4.561 33.826 1.00 61.47 94 LYS A C 1
ATOM 800 O O . LYS A 1 94 ? -12.079 3.436 33.883 1.00 61.47 94 LYS A O 1
ATOM 805 N N . ASP A 1 95 ? -11.962 5.633 33.342 1.00 56.12 95 ASP A N 1
ATOM 806 C CA . ASP A 1 95 ? -10.538 5.663 32.984 1.00 56.12 95 ASP A CA 1
ATOM 807 C C . ASP A 1 95 ? -9.677 5.684 34.262 1.00 56.12 95 ASP A C 1
ATOM 809 O O . ASP A 1 95 ? -10.115 6.193 35.295 1.00 56.12 95 ASP A O 1
ATOM 813 N N . GLU A 1 96 ? -8.451 5.144 34.216 1.00 54.66 96 GLU A N 1
ATOM 814 C CA . GLU A 1 96 ? -7.568 5.040 35.399 1.00 54.66 96 GLU A CA 1
ATOM 815 C C . GLU A 1 96 ? -7.186 6.399 36.029 1.00 54.66 96 GLU A C 1
ATOM 817 O O . GLU A 1 96 ? -6.759 6.425 37.182 1.00 54.66 96 GLU A O 1
ATOM 822 N N . ASP A 1 97 ? -7.372 7.514 35.310 1.00 52.00 97 ASP A N 1
ATOM 823 C CA . ASP A 1 97 ? -6.921 8.859 35.701 1.00 52.00 97 ASP A CA 1
ATOM 824 C C . ASP A 1 97 ? -8.021 9.775 36.287 1.00 52.00 97 ASP A C 1
ATOM 826 O O . ASP A 1 97 ? -7.737 10.918 36.667 1.00 52.00 97 ASP A O 1
ATOM 830 N N . GLU A 1 98 ? -9.278 9.324 36.396 1.00 52.91 98 GLU A N 1
ATOM 831 C CA . GLU A 1 98 ? -10.309 10.110 37.089 1.00 52.91 98 GLU A CA 1
ATOM 832 C C . GLU A 1 98 ? -10.181 9.940 38.611 1.00 52.91 98 GLU A C 1
ATOM 834 O O . GLU A 1 98 ? -10.444 8.870 39.156 1.00 52.91 98 GLU A O 1
ATOM 839 N N . ASN A 1 99 ? -9.753 11.020 39.285 1.00 51.06 99 ASN A N 1
ATOM 840 C CA . ASN A 1 99 ? -9.551 11.107 40.737 1.00 51.06 99 ASN A CA 1
ATOM 841 C C . ASN A 1 99 ? -10.641 10.366 41.534 1.00 51.06 99 ASN A C 1
ATOM 843 O O . ASN A 1 99 ? -11.831 10.645 41.380 1.00 51.06 99 ASN A O 1
ATOM 847 N N . GLU A 1 100 ? -10.211 9.471 42.428 1.00 47.75 100 GLU A N 1
ATOM 848 C CA . GLU A 1 100 ? -11.056 8.825 43.434 1.00 47.75 100 GL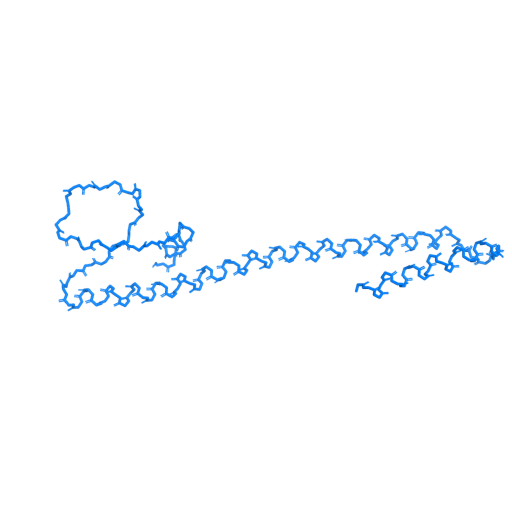U A CA 1
ATOM 849 C C . GLU A 1 100 ? -11.624 9.891 44.392 1.00 47.75 100 GLU A C 1
ATOM 851 O O . GLU A 1 100 ? -11.017 10.220 45.410 1.00 47.75 100 GLU A O 1
ATOM 856 N N . ASP A 1 101 ? -12.788 10.463 44.073 1.00 49.78 101 ASP A N 1
ATOM 8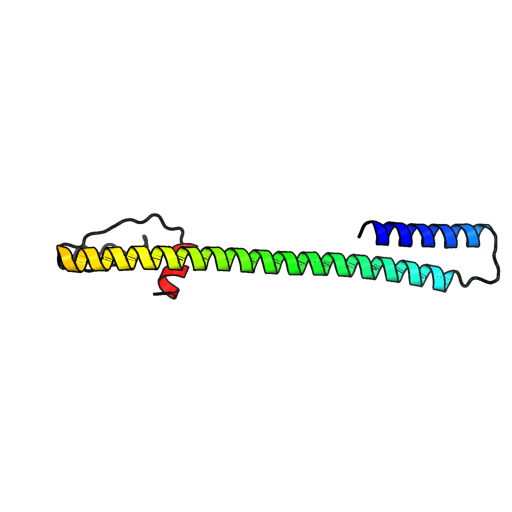57 C CA . ASP A 1 101 ? -13.596 11.165 45.071 1.00 49.78 101 ASP A CA 1
ATOM 858 C C . ASP A 1 101 ? -14.110 10.117 46.076 1.00 49.78 101 ASP A C 1
ATOM 860 O O . ASP A 1 101 ? -14.887 9.224 45.740 1.00 49.78 101 ASP A O 1
ATOM 864 N N . GLU A 1 102 ? -13.638 10.217 47.322 1.00 44.66 102 GLU A N 1
ATOM 865 C CA . GLU A 1 102 ? -13.805 9.260 48.433 1.00 44.66 102 GLU A CA 1
ATOM 866 C C . GLU A 1 102 ? -15.252 9.113 48.971 1.00 44.66 102 GLU A C 1
ATOM 868 O O . GLU A 1 102 ? -15.454 8.811 50.147 1.00 44.66 102 GLU A O 1
ATOM 873 N N . ASN A 1 103 ? -16.287 9.331 48.157 1.00 54.59 103 ASN A N 1
ATOM 874 C CA . ASN A 1 103 ? -17.675 9.421 48.621 1.00 54.59 103 ASN A CA 1
ATOM 875 C C . ASN A 1 103 ? -18.675 8.663 47.734 1.00 54.59 103 ASN A C 1
ATOM 877 O O . ASN A 1 103 ? -19.645 9.249 47.265 1.00 54.59 103 ASN A O 1
ATOM 881 N N . GLU A 1 104 ? -18.501 7.356 47.523 1.00 44.44 104 GLU A N 1
ATOM 882 C CA . GLU A 1 104 ? -19.535 6.549 46.854 1.00 44.44 104 GLU A CA 1
ATOM 883 C C . GLU A 1 104 ? -19.751 5.206 47.580 1.00 44.44 104 GLU A C 1
ATOM 885 O O . GLU A 1 104 ? -18.883 4.334 47.634 1.00 44.44 104 GLU A O 1
ATOM 890 N N . GLU A 1 105 ? -20.928 5.087 48.203 1.00 44.94 105 GLU A N 1
ATOM 891 C CA . GLU A 1 105 ? -21.461 3.885 48.847 1.00 44.94 105 GLU A CA 1
ATOM 892 C C . GLU A 1 105 ? -21.383 2.668 47.900 1.00 44.94 105 GLU A C 1
ATOM 894 O O . GLU A 1 105 ? -21.764 2.757 46.738 1.00 44.94 105 GLU A O 1
ATOM 899 N N . GLU A 1 106 ? -20.874 1.537 48.410 1.00 45.41 106 GLU A N 1
ATOM 900 C CA . GLU A 1 106 ? -20.876 0.187 47.806 1.00 45.41 106 GLU A CA 1
ATOM 901 C C . GLU A 1 106 ? -20.788 0.095 46.266 1.00 45.41 106 GLU A C 1
ATOM 903 O O . GLU A 1 106 ? -21.556 -0.628 45.629 1.00 45.41 106 GLU A O 1
ATOM 908 N N . MET A 1 107 ? -19.815 0.758 45.639 1.00 49.19 107 MET A N 1
ATOM 909 C CA . MET A 1 107 ? -19.533 0.514 44.222 1.00 49.19 107 MET A CA 1
ATOM 910 C C . MET A 1 107 ? -18.569 -0.661 44.038 1.00 49.19 107 MET A C 1
ATOM 912 O O . MET A 1 107 ? -17.475 -0.703 44.606 1.00 49.19 107 MET A O 1
ATOM 916 N N . PHE A 1 108 ? -18.972 -1.641 43.226 1.00 44.19 108 PHE A N 1
ATOM 917 C CA . PHE A 1 108 ? -18.124 -2.773 42.860 1.00 44.19 108 PHE A CA 1
ATOM 918 C C . PHE A 1 108 ? -17.238 -2.390 41.668 1.00 44.19 108 PHE A C 1
ATOM 920 O O . PHE A 1 108 ? -17.683 -2.377 40.522 1.00 44.19 108 PHE A O 1
ATOM 927 N N . PHE A 1 109 ? -15.972 -2.076 41.936 1.00 52.81 109 PHE A N 1
ATOM 928 C CA . PHE A 1 109 ? -15.010 -1.718 40.895 1.00 52.81 109 PHE A CA 1
ATOM 929 C C . PHE A 1 109 ? -14.399 -2.972 40.264 1.00 52.81 109 PHE A C 1
ATOM 931 O O . PHE A 1 109 ? -13.741 -3.766 40.939 1.00 52.81 109 PHE A O 1
ATOM 938 N N . ILE A 1 110 ? -14.573 -3.140 38.953 1.00 52.91 110 ILE A N 1
ATOM 939 C CA . ILE A 1 110 ? -13.866 -4.167 38.181 1.00 52.91 110 ILE A CA 1
ATOM 940 C C . ILE A 1 110 ? -12.793 -3.484 37.354 1.00 52.91 110 ILE A C 1
ATOM 942 O O . ILE A 1 110 ? -13.093 -2.715 36.446 1.00 52.91 110 ILE A O 1
ATOM 946 N N . LYS A 1 111 ? -11.534 -3.806 37.656 1.00 55.41 111 LYS A N 1
ATOM 947 C CA . LYS A 1 111 ? -10.398 -3.395 36.833 1.00 55.41 111 LYS A CA 1
ATOM 948 C C . LYS A 1 111 ? -10.300 -4.325 35.629 1.00 55.41 111 LYS A C 1
ATOM 950 O O . LYS A 1 111 ? -9.976 -5.503 35.787 1.00 55.41 111 LYS A O 1
ATOM 955 N N . ILE A 1 112 ? -10.601 -3.803 34.444 1.00 59.19 112 ILE A N 1
ATOM 956 C CA . ILE A 1 112 ? -10.320 -4.477 33.176 1.00 59.19 112 ILE A CA 1
ATOM 957 C C . ILE A 1 112 ? -9.103 -3.782 32.578 1.00 59.19 112 ILE A C 1
ATOM 959 O O . ILE A 1 112 ? -9.161 -2.596 32.276 1.00 59.19 112 ILE A O 1
ATOM 963 N N . ASP A 1 113 ? -8.011 -4.526 32.429 1.00 58.31 113 ASP A N 1
ATOM 964 C CA . ASP A 1 113 ? -6.783 -4.036 31.806 1.00 58.31 113 ASP A CA 1
ATOM 965 C C . ASP A 1 113 ? -7.021 -3.907 30.288 1.00 58.31 113 ASP A C 1
ATOM 967 O O . ASP A 1 113 ? -6.961 -4.886 29.534 1.00 58.31 113 ASP A O 1
ATOM 971 N N . LEU A 1 114 ? -7.431 -2.712 29.857 1.00 65.81 114 LEU A N 1
ATOM 972 C CA . LEU A 1 114 ? -7.703 -2.354 28.466 1.00 65.81 114 LEU A CA 1
ATOM 973 C C . LEU A 1 114 ? -6.691 -1.297 28.027 1.00 65.81 114 LEU A C 1
ATOM 975 O O . LEU A 1 114 ? -6.483 -0.305 28.713 1.00 65.81 114 LEU A O 1
ATOM 979 N N . SER A 1 115 ? -6.098 -1.467 26.846 1.00 73.81 115 SER A N 1
ATOM 980 C CA . SER A 1 115 ? -5.301 -0.397 26.232 1.00 73.81 115 SER A CA 1
ATOM 981 C C . SER A 1 115 ? -6.166 0.842 25.967 1.00 73.81 115 SER A C 1
ATOM 983 O O . SER A 1 115 ? -7.300 0.671 25.516 1.00 73.81 115 SER A O 1
ATOM 985 N N . GLU A 1 116 ? -5.611 2.049 26.106 1.00 72.88 116 GLU A N 1
ATOM 986 C CA . GLU A 1 116 ? -6.295 3.334 25.841 1.00 72.88 116 GLU A CA 1
ATOM 987 C C . GLU A 1 116 ? -7.092 3.332 24.521 1.00 72.88 116 GLU A C 1
ATOM 989 O O . GLU A 1 116 ? -8.287 3.615 24.516 1.00 72.88 116 GLU A O 1
ATOM 994 N N . GLU A 1 117 ? -6.485 2.884 23.411 1.00 72.06 117 GLU A N 1
ATOM 995 C CA . GLU A 1 117 ? -7.151 2.817 22.094 1.00 72.06 117 GLU A CA 1
ATOM 996 C C . GLU A 1 117 ? -8.415 1.933 22.095 1.00 72.06 117 GLU A C 1
ATOM 998 O O . GLU A 1 117 ? -9.377 2.194 21.373 1.00 72.06 117 GLU A O 1
ATOM 1003 N N . MET A 1 118 ? -8.423 0.862 22.894 1.00 69.06 118 MET A N 1
ATOM 1004 C CA . MET A 1 118 ? -9.575 -0.035 23.027 1.00 69.06 118 MET A CA 1
ATOM 1005 C C . MET A 1 118 ? -10.661 0.573 23.907 1.00 69.06 118 MET A C 1
ATOM 1007 O O . MET A 1 118 ? -11.842 0.389 23.614 1.00 69.06 118 MET A O 1
ATOM 1011 N N . LEU A 1 119 ? -10.270 1.279 24.967 1.00 73.06 119 LEU A N 1
ATOM 1012 C CA . LEU A 1 119 ? -11.189 1.943 25.881 1.00 73.06 119 LEU A CA 1
ATOM 1013 C C . LEU A 1 119 ? -11.926 3.084 25.172 1.00 73.06 119 LEU A C 1
ATOM 1015 O O . LEU A 1 119 ? -13.157 3.105 25.178 1.00 73.06 119 LEU A O 1
ATOM 1019 N N . GLU A 1 120 ? -11.201 3.928 24.432 1.00 73.19 120 GLU A N 1
ATOM 1020 C CA . GLU A 1 120 ? -11.795 4.962 23.576 1.00 73.19 120 GLU A CA 1
ATOM 1021 C C . GLU A 1 120 ? -12.777 4.369 22.554 1.00 73.19 120 GLU A C 1
ATOM 1023 O O . GLU A 1 120 ? -13.878 4.892 22.365 1.00 73.19 120 GLU A O 1
ATOM 1028 N N . ALA A 1 121 ? -12.415 3.256 21.904 1.00 71.62 121 ALA A N 1
ATOM 1029 C CA . ALA A 1 121 ? -13.287 2.596 20.935 1.00 71.62 121 ALA A CA 1
ATOM 1030 C C . ALA A 1 121 ? -14.568 2.039 21.573 1.00 71.62 121 ALA A C 1
ATOM 1032 O O . ALA A 1 121 ? -15.632 2.094 20.959 1.00 71.62 121 ALA A O 1
ATOM 1033 N N . ILE A 1 122 ? -14.483 1.515 22.799 1.00 70.19 122 ILE A N 1
ATOM 1034 C CA . ILE A 1 122 ? -15.641 1.024 23.553 1.00 70.19 122 ILE A CA 1
ATOM 1035 C C . ILE A 1 122 ? -16.550 2.188 23.966 1.00 70.19 122 ILE A C 1
ATOM 1037 O O . ILE A 1 122 ? -17.759 2.111 23.747 1.00 70.19 122 ILE A O 1
ATOM 1041 N N . LEU A 1 123 ? -15.983 3.271 24.507 1.00 71.75 123 LEU A N 1
ATOM 1042 C CA . LEU A 1 123 ? -16.732 4.455 24.944 1.00 71.75 123 LEU A CA 1
ATOM 1043 C C . LEU A 1 123 ? -17.457 5.156 23.787 1.00 71.75 123 LEU A C 1
ATOM 1045 O O . LEU A 1 123 ? -18.559 5.654 23.978 1.00 71.75 123 LEU A O 1
ATOM 1049 N N . GLN A 1 124 ? -16.880 5.172 22.581 1.00 69.81 124 GLN A N 1
ATOM 1050 C CA . GLN A 1 124 ? -17.527 5.744 21.391 1.00 69.81 124 GLN A CA 1
ATOM 1051 C C . GLN A 1 124 ? -18.684 4.897 20.836 1.00 69.81 124 GLN A C 1
ATOM 1053 O O . GLN A 1 124 ? -19.517 5.418 20.093 1.00 69.81 124 GLN A O 1
ATOM 1058 N N . LEU A 1 125 ? -18.694 3.589 21.110 1.00 65.25 125 LEU A N 1
ATOM 1059 C CA . LEU A 1 125 ? -19.681 2.641 20.580 1.00 65.25 125 LEU A CA 1
ATOM 1060 C C . LEU A 1 125 ? -20.861 2.390 21.533 1.00 65.25 125 LEU A C 1
ATOM 1062 O O . LEU A 1 125 ? -21.876 1.855 21.078 1.00 65.25 125 LEU A O 1
ATOM 1066 N N . LYS A 1 126 ? -20.717 2.717 22.822 1.00 60.81 126 LYS A N 1
ATOM 1067 C CA . LYS A 1 126 ? -21.770 2.610 23.842 1.00 60.81 126 LYS A CA 1
ATOM 1068 C C . LYS A 1 126 ? -22.733 3.797 23.762 1.00 60.81 126 LYS A C 1
ATOM 1070 O O . LYS A 1 126 ? -23.948 3.552 23.934 1.00 60.81 126 LYS A O 1
#